Protein AF-A0A672RPD9-F1 (afdb_monomer)

Solvent-accessible surface area (backbone atoms only — not comparable to full-atom values): 5623 Å² total; per-residue (Å²): 106,84,72,79,86,67,83,80,57,73,66,56,64,76,76,47,81,77,93,73,76,77,94,67,88,69,100,59,100,73,86,86,85,87,83,88,74,77,94,79,90,84,86,86,83,89,80,71,88,59,84,94,68,87,78,90,87,85,91,82,88,86,64,98,59,89,72,72,76,120

Sequence (70 aa):
MKGNQQQLPKDFFLYNASTARCKSYVNMREVTERFCLKPGEYVIIPSTFDPHKESEFLLRVFSESRSTSE

Organism: Sinocyclocheilus grahami (NCBI:txid75366)

pLDDT: mean 89.77, std 11.99, range [47.59, 97.19]

Structure (mmCIF, N/CA/C/O backbone):
data_AF-A0A672RPD9-F1
#
_entry.id   AF-A0A672RPD9-F1
#
loop_
_atom_site.group_PDB
_atom_site.id
_atom_site.type_symbol
_atom_site.label_atom_id
_atom_site.label_alt_id
_atom_site.label_comp_id
_atom_site.label_asym_id
_atom_site.label_entity_id
_atom_site.label_seq_id
_atom_site.pdbx_PDB_ins_code
_atom_site.Cartn_x
_atom_site.Cartn_y
_atom_site.Cartn_z
_atom_site.occupancy
_atom_site.B_iso_or_equiv
_atom_site.auth_seq_id
_atom_site.auth_comp_id
_atom_site.auth_asym_id
_atom_site.auth_atom_id
_atom_site.pdbx_PDB_model_num
ATOM 1 N N . MET A 1 1 ? -21.363 3.032 3.006 1.00 47.59 1 MET A N 1
ATOM 2 C CA . MET A 1 1 ? -21.115 4.040 1.949 1.00 47.59 1 MET A CA 1
ATOM 3 C C . MET A 1 1 ? -20.436 3.282 0.830 1.00 47.59 1 MET A C 1
ATOM 5 O O . MET A 1 1 ? -19.421 2.658 1.101 1.00 47.59 1 MET A O 1
ATOM 9 N N . LYS A 1 2 ? -21.027 3.215 -0.369 1.00 49.72 2 LYS A N 1
ATOM 10 C CA . LYS A 1 2 ? -20.372 2.528 -1.489 1.00 49.72 2 LYS A CA 1
ATOM 11 C C . LYS A 1 2 ? -19.121 3.327 -1.836 1.00 49.72 2 LYS A C 1
ATOM 13 O O . LYS A 1 2 ? -19.255 4.488 -2.217 1.00 49.72 2 LYS A O 1
ATOM 18 N N . GLY A 1 3 ? -17.942 2.731 -1.657 1.00 57.59 3 GLY A N 1
ATOM 19 C CA . GLY A 1 3 ? -16.687 3.350 -2.069 1.00 57.59 3 GLY A CA 1
ATOM 20 C C . GLY A 1 3 ? -16.792 3.781 -3.529 1.00 57.59 3 GLY A C 1
ATOM 21 O O . GLY A 1 3 ? -17.387 3.075 -4.347 1.00 57.59 3 GLY A O 1
ATOM 22 N N . ASN A 1 4 ? -16.282 4.967 -3.846 1.00 65.06 4 ASN A N 1
ATOM 23 C CA . ASN A 1 4 ? -16.341 5.503 -5.198 1.00 65.06 4 ASN A CA 1
ATOM 24 C C . ASN A 1 4 ? -15.589 4.535 -6.135 1.00 65.06 4 ASN A C 1
ATOM 26 O O . ASN A 1 4 ? -14.369 4.433 -6.070 1.00 65.06 4 ASN A O 1
ATOM 30 N N . GLN A 1 5 ? -16.307 3.783 -6.977 1.00 65.19 5 GLN A N 1
ATOM 31 C CA . GLN A 1 5 ? -15.735 2.710 -7.815 1.00 65.19 5 GLN A CA 1
ATOM 32 C C . GLN A 1 5 ? -14.965 3.232 -9.042 1.00 65.19 5 GLN A C 1
ATOM 34 O O . GLN A 1 5 ? -14.669 2.480 -9.970 1.00 65.19 5 GLN A O 1
ATOM 39 N N . GLN A 1 6 ? -14.663 4.528 -9.085 1.00 82.38 6 GLN A N 1
ATOM 40 C CA . GLN A 1 6 ? -13.918 5.129 -10.181 1.00 82.38 6 GLN A CA 1
ATOM 41 C C . GLN A 1 6 ? -12.421 4.937 -9.954 1.00 82.38 6 GLN A C 1
ATOM 43 O O . GLN A 1 6 ? -11.894 5.238 -8.884 1.00 82.38 6 GLN A O 1
ATOM 48 N N . GLN A 1 7 ? -11.729 4.447 -10.982 1.00 89.19 7 GLN A N 1
ATOM 49 C CA . GLN A 1 7 ? -10.273 4.396 -10.973 1.00 89.19 7 GLN A CA 1
ATOM 50 C C . GLN A 1 7 ? -9.710 5.815 -10.887 1.00 89.19 7 GLN A C 1
ATOM 52 O O . GLN A 1 7 ? -10.116 6.707 -11.633 1.00 89.19 7 GLN A O 1
ATOM 57 N N . LEU A 1 8 ? -8.765 6.014 -9.972 1.00 92.44 8 LEU A N 1
ATOM 58 C CA . LEU A 1 8 ? -8.103 7.299 -9.799 1.00 92.44 8 LEU A CA 1
ATOM 59 C C . LEU A 1 8 ? -7.147 7.556 -10.978 1.00 92.44 8 LEU A C 1
ATOM 61 O O . LEU A 1 8 ? -6.368 6.666 -11.331 1.00 92.44 8 LEU A O 1
ATOM 65 N N . PRO A 1 9 ? -7.174 8.753 -11.592 1.00 94.88 9 PRO A N 1
ATOM 66 C CA . PRO A 1 9 ? -6.294 9.080 -12.709 1.00 94.88 9 PRO A CA 1
ATOM 67 C C . PRO A 1 9 ? -4.842 9.249 -12.246 1.00 94.88 9 PRO A C 1
ATOM 69 O O . PRO A 1 9 ? -4.572 9.530 -11.080 1.00 94.88 9 PRO A O 1
ATOM 72 N N . LYS A 1 10 ? -3.891 9.160 -13.183 1.00 95.00 10 LYS A N 1
ATOM 73 C CA . LYS A 1 10 ? -2.450 9.335 -12.914 1.00 95.00 10 LYS A CA 1
ATOM 74 C C . LYS A 1 10 ? -2.136 10.623 -12.142 1.00 95.00 10 LYS A C 1
ATOM 76 O O . LYS A 1 10 ? -1.351 10.584 -11.197 1.00 95.00 10 LYS A O 1
ATOM 81 N N . ASP A 1 11 ? -2.766 11.735 -12.516 1.00 97.00 11 ASP A N 1
ATOM 82 C CA . ASP A 1 11 ? -2.521 13.047 -11.908 1.00 97.00 11 ASP A CA 1
ATOM 83 C C . ASP A 1 11 ? -2.844 13.064 -10.411 1.00 97.00 11 ASP A C 1
ATOM 85 O O . ASP A 1 11 ? -2.155 13.732 -9.642 1.00 97.00 11 ASP A O 1
ATOM 89 N N . PHE A 1 12 ? -3.812 12.255 -9.961 1.00 95.44 12 PHE A N 1
ATOM 90 C CA . PHE A 1 12 ? -4.094 12.102 -8.536 1.00 95.44 12 PHE A CA 1
ATOM 91 C C . PHE A 1 12 ? -2.833 11.680 -7.769 1.00 95.44 12 PHE A C 1
ATOM 93 O O . PHE A 1 12 ? -2.499 12.289 -6.758 1.00 95.44 12 PHE A O 1
ATOM 100 N N . PHE A 1 13 ? -2.087 10.695 -8.272 1.00 95.00 13 PHE A N 1
ATOM 101 C CA . PHE A 1 13 ? -0.892 10.174 -7.600 1.00 95.00 13 PHE A CA 1
ATOM 102 C C . PHE A 1 13 ? 0.346 11.065 -7.763 1.00 95.00 13 PHE A C 1
ATOM 104 O O . PHE A 1 13 ? 1.267 10.971 -6.956 1.00 95.00 13 PHE A O 1
ATOM 111 N N . LEU A 1 14 ? 0.383 11.935 -8.778 1.00 96.44 14 LEU A N 1
ATOM 112 C CA . LEU A 1 14 ? 1.468 12.911 -8.950 1.00 96.44 14 LEU A CA 1
ATOM 113 C C . LEU A 1 14 ? 1.375 14.061 -7.943 1.00 96.44 14 LEU A C 1
ATOM 115 O O . LEU A 1 14 ? 2.404 14.577 -7.508 1.00 96.44 14 LEU A O 1
ATOM 119 N N . TYR A 1 15 ? 0.154 14.457 -7.578 1.00 97.19 15 TYR A N 1
ATOM 120 C CA . TYR A 1 15 ? -0.091 15.645 -6.756 1.00 97.19 15 TYR A CA 1
ATOM 121 C C . TYR A 1 15 ? -0.554 15.342 -5.324 1.00 97.19 15 TYR A C 1
ATOM 123 O O . TYR A 1 15 ? -0.664 16.267 -4.521 1.00 97.19 15 TYR A O 1
ATOM 131 N N . ASN A 1 16 ? -0.784 14.073 -4.968 1.00 95.62 16 ASN A N 1
ATOM 132 C CA . ASN A 1 16 ? -1.150 13.663 -3.611 1.00 95.62 16 ASN A CA 1
ATOM 133 C C . ASN A 1 16 ? -0.088 12.734 -3.015 1.00 95.62 16 ASN A C 1
ATOM 135 O O . ASN A 1 16 ? 0.192 11.659 -3.543 1.00 95.62 16 ASN A O 1
ATOM 139 N N . ALA A 1 17 ? 0.479 13.129 -1.875 1.00 96.31 17 ALA A N 1
ATOM 140 C CA . ALA A 1 17 ? 1.404 12.283 -1.130 1.00 96.31 17 ALA A CA 1
ATOM 141 C C . ALA A 1 17 ? 0.664 11.126 -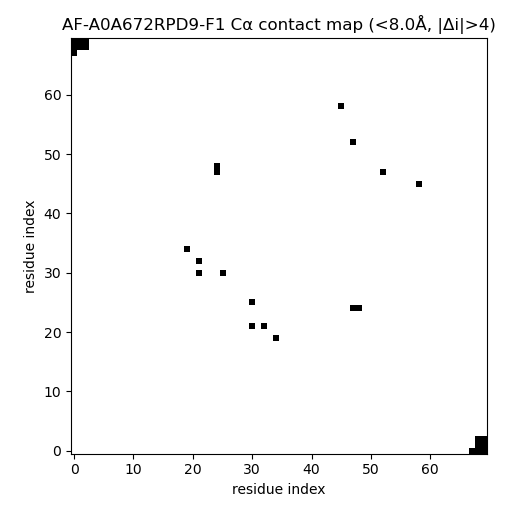0.438 1.00 96.31 17 ALA A C 1
ATOM 143 O O . ALA A 1 17 ? -0.457 11.282 0.048 1.00 96.31 17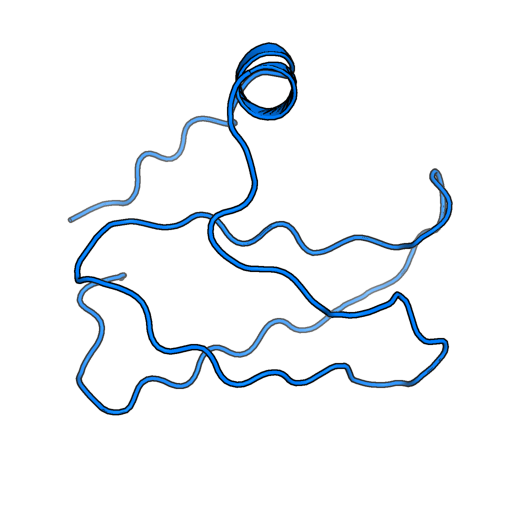 ALA A O 1
ATOM 144 N N . SER A 1 18 ? 1.323 9.970 -0.326 1.00 95.94 18 SER A N 1
ATOM 145 C CA . SER A 1 18 ? 0.798 8.836 0.439 1.00 95.94 18 SER A CA 1
ATOM 146 C C . SER A 1 18 ? 0.604 9.220 1.908 1.00 95.94 18 SER A C 1
ATOM 148 O O . SER A 1 18 ? 1.568 9.630 2.558 1.00 95.94 18 SER A O 1
ATOM 150 N N . THR A 1 19 ? -0.594 9.021 2.464 1.00 96.62 19 THR A N 1
ATOM 151 C CA . THR A 1 19 ? -0.831 9.222 3.906 1.00 96.62 19 THR A CA 1
ATOM 152 C C . THR A 1 19 ? -0.069 8.206 4.759 1.00 96.62 19 THR A C 1
ATOM 154 O O . THR A 1 19 ? 0.439 8.540 5.825 1.00 96.62 19 THR A O 1
ATOM 157 N N . ALA A 1 20 ? 0.031 6.968 4.278 1.00 96.38 20 ALA A N 1
ATOM 158 C CA . ALA A 1 20 ? 0.814 5.896 4.873 1.00 96.38 20 ALA A CA 1
ATOM 159 C C . ALA A 1 20 ? 1.329 4.963 3.774 1.00 96.38 20 ALA A C 1
ATOM 161 O O . ALA A 1 20 ? 0.723 4.857 2.706 1.00 96.38 20 ALA A O 1
ATOM 162 N N . ARG A 1 21 ? 2.462 4.305 4.029 1.00 95.12 21 ARG A N 1
ATOM 163 C CA . ARG A 1 21 ? 3.079 3.340 3.112 1.00 95.12 21 ARG A CA 1
ATOM 164 C C . ARG A 1 21 ? 3.997 2.383 3.862 1.00 95.12 21 ARG A C 1
ATOM 166 O O . ARG A 1 21 ? 4.483 2.712 4.944 1.00 95.12 21 ARG A O 1
ATOM 173 N N . CYS A 1 22 ? 4.294 1.242 3.247 1.00 93.88 22 CYS A N 1
ATOM 174 C CA . CYS A 1 22 ? 5.366 0.357 3.694 1.00 93.88 22 CYS A CA 1
ATOM 175 C C . CYS A 1 22 ? 6.709 1.109 3.713 1.00 93.88 22 CYS A C 1
ATOM 177 O O . CYS A 1 22 ? 6.976 1.948 2.840 1.00 93.88 22 CYS A O 1
ATOM 179 N N . LYS A 1 23 ? 7.565 0.809 4.699 1.00 89.88 23 LYS A N 1
ATOM 180 C CA . LYS A 1 23 ? 8.878 1.469 4.836 1.00 89.88 23 LYS A CA 1
ATOM 181 C C . LYS A 1 23 ? 9.768 1.207 3.619 1.00 89.88 23 LYS A C 1
ATOM 183 O O . LYS A 1 23 ? 10.344 2.152 3.079 1.00 89.88 23 LYS A O 1
ATOM 188 N N . SER A 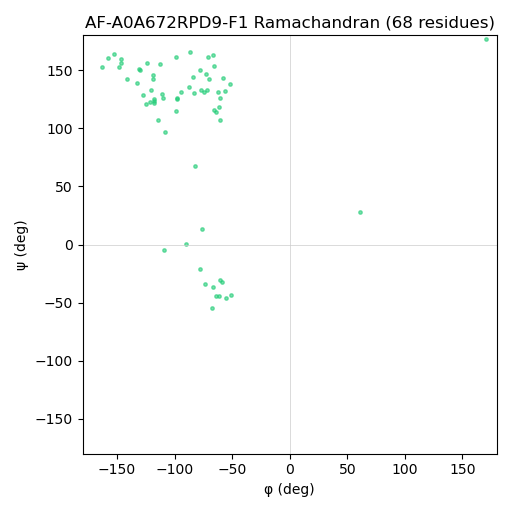1 24 ? 9.789 -0.047 3.169 1.00 92.25 24 SER A N 1
ATOM 189 C CA . SER A 1 24 ? 10.574 -0.527 2.031 1.00 92.25 24 SER A CA 1
ATOM 190 C C . SER A 1 24 ? 9.831 -1.634 1.285 1.00 92.25 24 SER A C 1
ATOM 192 O O . SER A 1 24 ? 9.015 -2.344 1.872 1.00 92.25 24 SER A O 1
ATOM 194 N N . TYR A 1 25 ? 10.166 -1.818 0.009 1.00 93.94 25 TYR A N 1
ATOM 195 C CA . TYR A 1 25 ? 9.864 -3.058 -0.702 1.00 93.94 25 TYR A CA 1
ATOM 196 C C . TYR A 1 25 ? 10.828 -4.144 -0.234 1.00 93.94 25 TYR A C 1
ATOM 198 O O . TYR A 1 25 ? 12.036 -3.919 -0.164 1.00 93.94 25 TYR A O 1
ATOM 206 N N . VAL A 1 26 ? 10.295 -5.313 0.102 1.00 93.25 26 VAL A N 1
ATOM 207 C CA . VAL A 1 26 ? 11.066 -6.446 0.619 1.00 93.25 26 VAL A CA 1
ATOM 208 C C . VAL A 1 26 ? 10.655 -7.710 -0.120 1.00 93.25 26 VAL A C 1
ATOM 210 O O . VAL A 1 26 ? 9.474 -7.928 -0.377 1.00 93.25 26 VAL A O 1
ATOM 213 N N . ASN A 1 27 ? 11.632 -8.548 -0.464 1.00 92.25 27 ASN A N 1
ATOM 214 C CA . ASN A 1 27 ? 11.388 -9.825 -1.131 1.00 92.25 27 ASN A CA 1
ATOM 215 C C . ASN A 1 27 ? 11.008 -10.896 -0.098 1.00 92.25 27 ASN A C 1
ATOM 217 O O . ASN A 1 27 ? 11.780 -11.806 0.202 1.00 92.25 27 ASN A O 1
ATOM 221 N N . MET A 1 28 ? 9.840 -10.722 0.514 1.00 94.00 28 MET A N 1
ATOM 222 C CA . MET A 1 28 ? 9.248 -11.662 1.460 1.00 94.00 28 MET A CA 1
ATOM 223 C C . MET A 1 28 ? 7.852 -12.050 0.984 1.00 94.00 28 MET A C 1
ATOM 225 O O . MET A 1 28 ? 7.200 -11.299 0.265 1.00 94.00 28 MET A O 1
ATOM 229 N N . ARG A 1 29 ? 7.377 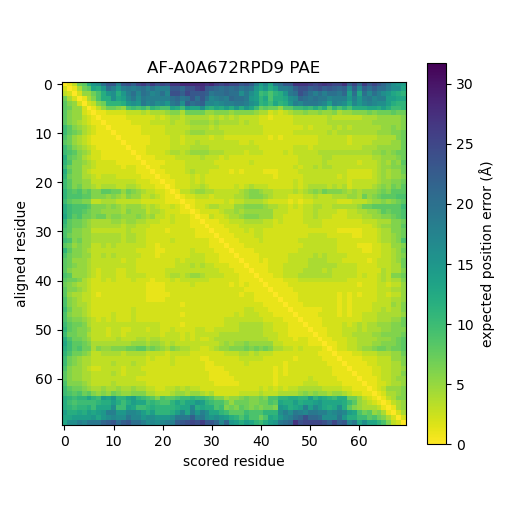-13.219 1.424 1.00 94.75 29 ARG A N 1
ATOM 230 C CA . ARG A 1 29 ? 6.040 -13.729 1.081 1.00 94.75 29 ARG A CA 1
ATOM 231 C C . ARG A 1 29 ? 4.906 -12.790 1.516 1.00 94.75 29 ARG A C 1
ATOM 233 O O . ARG A 1 29 ? 3.863 -12.764 0.877 1.00 94.75 29 ARG A O 1
ATOM 240 N N . GLU A 1 30 ? 5.094 -12.069 2.615 1.00 95.44 30 GLU A N 1
ATOM 241 C CA . GLU A 1 30 ? 4.110 -11.151 3.183 1.00 95.44 30 GLU A CA 1
ATOM 242 C C . GLU A 1 30 ? 4.817 -9.903 3.715 1.00 95.44 30 GLU A C 1
ATOM 244 O O . GLU A 1 30 ? 5.902 -9.990 4.294 1.00 95.44 30 GLU A O 1
AT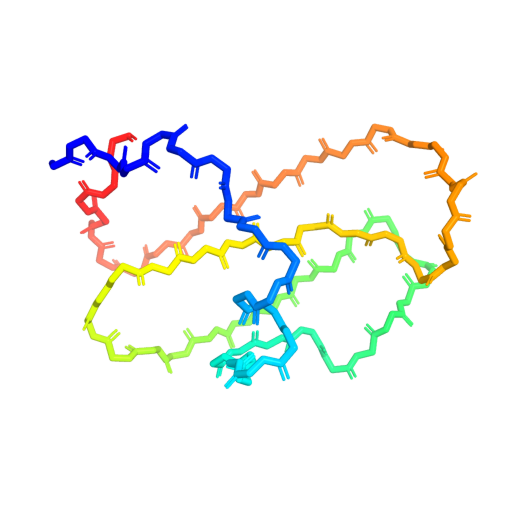OM 249 N N . VAL A 1 31 ? 4.173 -8.749 3.543 1.00 95.44 31 VAL A N 1
ATOM 250 C CA . VAL A 1 31 ? 4.550 -7.489 4.185 1.00 95.44 31 VAL A CA 1
ATOM 251 C C . VAL A 1 31 ? 3.360 -7.016 5.001 1.00 95.44 31 VAL A C 1
ATOM 253 O O . VAL A 1 31 ? 2.278 -6.819 4.454 1.00 95.44 31 VAL A O 1
ATOM 256 N N . THR A 1 32 ? 3.577 -6.824 6.300 1.00 95.38 32 THR A N 1
ATOM 257 C CA . THR A 1 32 ? 2.539 -6.396 7.238 1.00 95.38 32 THR A CA 1
ATOM 258 C C . THR A 1 32 ? 3.020 -5.183 8.009 1.00 95.38 32 THR A C 1
ATOM 260 O O 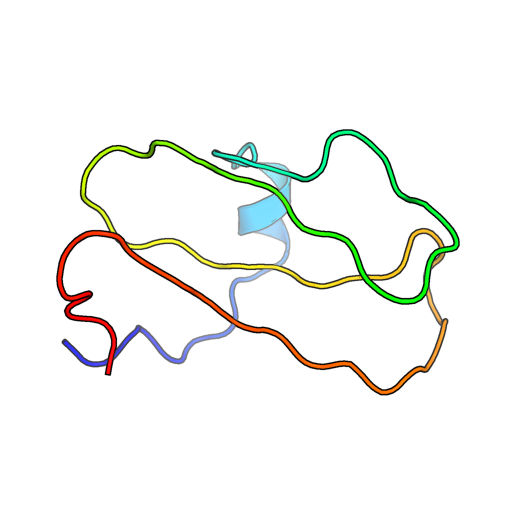. THR A 1 32 ? 4.102 -5.185 8.590 1.00 95.38 32 THR A O 1
ATOM 263 N N . GLU A 1 33 ? 2.189 -4.148 8.026 1.00 94.94 33 GLU A N 1
ATOM 264 C CA . GLU A 1 33 ? 2.440 -2.894 8.725 1.00 94.94 33 GLU A CA 1
ATOM 265 C C . GLU A 1 33 ? 1.214 -2.520 9.556 1.00 94.94 33 GLU A C 1
ATOM 267 O O . GLU A 1 33 ? 0.078 -2.866 9.219 1.00 94.94 33 GLU A O 1
ATOM 272 N N . ARG A 1 34 ? 1.447 -1.810 10.661 1.00 95.62 34 ARG A N 1
ATOM 273 C CA . ARG A 1 34 ? 0.385 -1.265 11.512 1.00 95.62 34 ARG A CA 1
ATOM 274 C C . ARG A 1 34 ? 0.375 0.246 11.377 1.00 95.62 34 ARG A C 1
ATOM 276 O O . ARG A 1 34 ? 1.392 0.895 11.611 1.00 95.62 34 ARG A O 1
ATOM 283 N N . PHE A 1 35 ? -0.786 0.798 11.052 1.00 95.19 35 PHE A N 1
ATOM 284 C CA . PHE A 1 35 ? -0.978 2.234 10.904 1.00 95.19 35 PHE A CA 1
ATOM 285 C C . PHE A 1 35 ? -2.013 2.743 11.904 1.00 95.19 35 PHE A C 1
ATOM 287 O O . PHE A 1 35 ? -2.986 2.058 12.204 1.00 95.19 35 PHE A O 1
ATOM 294 N N . CYS A 1 36 ? -1.806 3.968 12.382 1.00 94.88 36 CYS A N 1
ATOM 295 C CA . CYS A 1 36 ? -2.812 4.741 13.097 1.00 94.88 36 CYS A CA 1
ATOM 296 C C . CYS A 1 36 ? -3.140 5.957 12.231 1.00 94.88 36 CYS A C 1
ATOM 298 O O . CYS A 1 36 ? -2.302 6.843 12.054 1.00 94.88 36 CYS A O 1
ATOM 300 N N . LEU A 1 37 ? -4.323 5.949 11.625 1.00 94.00 37 LEU A N 1
ATOM 301 C CA . LEU A 1 37 ? -4.788 6.992 10.717 1.00 94.00 37 LEU A CA 1
ATOM 302 C C . LEU A 1 37 ? -5.950 7.746 11.353 1.00 94.00 37 LEU A C 1
ATOM 304 O O . LEU A 1 37 ? -6.670 7.216 12.200 1.00 94.00 37 LEU A O 1
ATOM 308 N N . LYS A 1 38 ? -6.145 8.993 10.925 1.00 94.50 38 LYS A N 1
ATOM 309 C CA . LYS A 1 38 ? -7.363 9.727 11.275 1.00 94.50 38 LYS A CA 1
ATOM 310 C C . LYS A 1 38 ? -8.570 9.041 10.608 1.00 94.50 38 LYS A C 1
ATOM 312 O O . LYS A 1 38 ? -8.395 8.403 9.574 1.00 94.50 38 LYS A O 1
ATOM 317 N N . PRO A 1 39 ? -9.789 9.161 11.156 1.00 91.88 39 PRO A N 1
ATOM 318 C CA . PRO A 1 39 ? -10.981 8.669 10.473 1.00 91.88 39 PRO A CA 1
ATOM 319 C C . PRO A 1 39 ? -11.116 9.295 9.078 1.00 91.88 39 PRO A C 1
ATOM 321 O O . PRO A 1 39 ? -10.994 10.513 8.935 1.00 91.88 39 PRO A O 1
ATOM 324 N N . GLY A 1 40 ? -11.362 8.471 8.062 1.00 90.38 40 GLY A N 1
ATOM 325 C CA . GLY A 1 40 ? -11.469 8.909 6.674 1.00 90.38 40 GLY A CA 1
ATOM 326 C C . GLY A 1 40 ? -11.533 7.738 5.698 1.00 90.38 40 GLY A C 1
ATOM 327 O O . GLY A 1 40 ? -11.432 6.577 6.096 1.00 90.38 40 GLY A O 1
ATOM 328 N N . GLU A 1 41 ? -11.699 8.057 4.417 1.00 89.81 41 GLU A N 1
ATOM 329 C CA . GLU A 1 41 ? -11.636 7.086 3.325 1.00 89.81 41 GLU A CA 1
ATOM 330 C C . GLU A 1 41 ? -10.224 7.057 2.738 1.00 89.81 41 GLU A C 1
ATOM 332 O O . GLU A 1 41 ? -9.633 8.095 2.437 1.00 89.81 41 GLU A O 1
ATOM 337 N N . TYR A 1 42 ? -9.683 5.852 2.580 1.00 91.50 42 TYR A N 1
ATOM 338 C CA . TYR A 1 42 ? -8.326 5.627 2.098 1.00 91.50 42 TYR A CA 1
ATOM 339 C C . TYR A 1 42 ? -8.326 4.608 0.964 1.00 91.50 42 TYR A C 1
ATOM 341 O O . TYR A 1 42 ? -9.145 3.690 0.938 1.00 91.50 42 TYR A O 1
ATOM 349 N N . VAL A 1 43 ? -7.361 4.744 0.055 1.00 92.62 43 VAL A N 1
ATOM 350 C CA . VAL A 1 43 ? -7.110 3.786 -1.025 1.00 92.62 43 VAL A CA 1
ATOM 351 C C . VAL A 1 43 ? -5.784 3.081 -0.761 1.00 92.62 43 VAL A C 1
ATOM 353 O O . VAL A 1 43 ? -4.769 3.730 -0.512 1.00 92.62 43 VAL A O 1
ATOM 356 N N . ILE A 1 44 ? -5.794 1.749 -0.820 1.00 93.94 44 ILE A N 1
ATOM 357 C CA . ILE A 1 44 ? -4.593 0.916 -0.703 1.00 93.94 44 ILE A CA 1
ATOM 358 C C . ILE A 1 44 ? -4.136 0.548 -2.115 1.00 93.94 44 ILE A C 1
ATOM 360 O O . ILE A 1 44 ? -4.912 -0.016 -2.882 1.00 93.94 44 ILE A O 1
ATOM 364 N N . ILE A 1 45 ? -2.877 0.844 -2.444 1.00 94.94 45 ILE A N 1
ATOM 365 C CA . ILE A 1 45 ? -2.256 0.482 -3.724 1.00 94.94 45 ILE A CA 1
ATOM 366 C C . ILE A 1 45 ? -1.228 -0.634 -3.472 1.00 94.94 45 ILE A C 1
ATOM 368 O O . ILE A 1 45 ? -0.113 -0.335 -3.040 1.00 94.94 45 ILE A O 1
ATOM 372 N N . PRO A 1 46 ? -1.579 -1.918 -3.678 1.00 95.50 46 PRO A N 1
ATOM 373 C CA . PRO A 1 46 ? -0.609 -3.008 -3.665 1.00 95.50 46 PRO A CA 1
ATOM 374 C C . PRO A 1 46 ? 0.180 -3.027 -4.982 1.00 95.50 46 PRO A C 1
ATOM 376 O O . PRO A 1 46 ? -0.401 -2.955 -6.064 1.00 95.50 46 PRO A O 1
ATOM 379 N N . SER A 1 47 ? 1.505 -3.139 -4.902 1.00 95.81 47 SER A N 1
ATOM 380 C CA . SER A 1 47 ? 2.383 -3.173 -6.077 1.00 95.81 47 SER A CA 1
ATOM 381 C C . SER A 1 47 ? 3.673 -3.941 -5.804 1.00 95.81 47 SER A C 1
ATOM 383 O O . SER A 1 47 ? 4.041 -4.193 -4.656 1.00 95.81 47 SER A O 1
ATOM 385 N N . THR A 1 48 ? 4.373 -4.303 -6.875 1.00 96.44 48 THR A N 1
ATOM 386 C CA . THR A 1 48 ? 5.776 -4.733 -6.855 1.00 96.44 48 THR A CA 1
ATOM 387 C C . THR A 1 48 ? 6.706 -3.525 -6.953 1.00 96.44 48 THR A C 1
ATOM 389 O O . THR A 1 48 ? 6.269 -2.424 -7.284 1.00 96.44 48 THR A O 1
ATOM 392 N N . PHE A 1 49 ? 7.993 -3.721 -6.647 1.00 95.56 49 PHE A N 1
ATOM 393 C CA . PHE A 1 49 ? 8.990 -2.655 -6.777 1.00 95.56 49 PHE A CA 1
ATOM 394 C C . PHE A 1 49 ? 9.210 -2.279 -8.245 1.00 95.56 49 PHE A C 1
ATOM 396 O O . PHE A 1 49 ? 9.051 -1.123 -8.625 1.00 95.56 49 PHE A O 1
ATOM 403 N N . ASP A 1 50 ? 9.531 -3.279 -9.068 1.00 97.00 50 ASP A N 1
ATOM 404 C CA . ASP A 1 50 ? 9.689 -3.094 -10.504 1.00 97.00 50 ASP A CA 1
ATOM 405 C C . ASP A 1 50 ? 8.33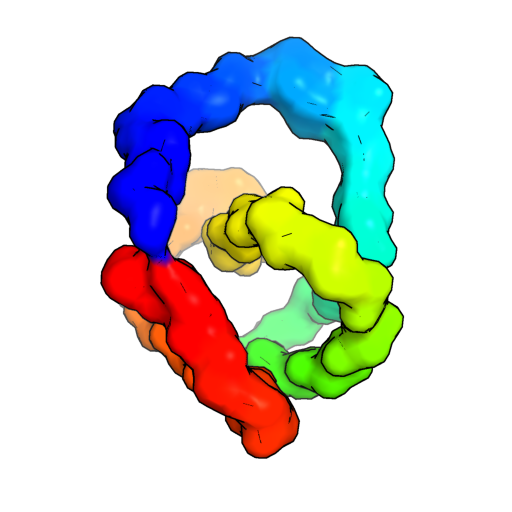4 -3.174 -11.214 1.00 97.00 50 ASP A C 1
ATOM 407 O O . ASP A 1 50 ? 7.486 -3.998 -10.837 1.00 97.00 50 ASP A O 1
ATOM 411 N N . PRO A 1 51 ? 8.131 -2.378 -12.276 1.00 96.44 51 PRO A N 1
ATOM 412 C CA . PRO A 1 51 ? 6.971 -2.521 -13.140 1.00 96.44 51 PRO A CA 1
ATOM 413 C C . PRO A 1 51 ? 7.015 -3.850 -13.911 1.00 96.44 51 PRO A C 1
ATOM 415 O O . PRO A 1 51 ? 8.063 -4.483 -14.048 1.00 96.44 51 PRO A O 1
ATOM 418 N N . HIS A 1 52 ? 5.866 -4.251 -14.461 1.00 96.88 52 HIS A N 1
ATOM 419 C CA . HIS A 1 52 ? 5.727 -5.445 -15.312 1.00 96.88 52 HIS A CA 1
ATOM 420 C C . HIS A 1 52 ? 6.100 -6.769 -14.622 1.00 96.88 52 HIS A C 1
ATOM 422 O O . HIS A 1 52 ? 6.526 -7.723 -15.273 1.00 96.88 52 HIS A O 1
ATOM 428 N N . LYS A 1 53 ? 5.948 -6.838 -13.296 1.00 96.44 53 LYS A N 1
ATOM 429 C CA . LYS A 1 53 ? 6.045 -8.085 -12.535 1.00 96.44 53 LYS A CA 1
ATOM 430 C C . LYS A 1 53 ? 4.646 -8.613 -12.259 1.00 96.44 53 LYS A C 1
ATOM 432 O O . LYS A 1 53 ? 3.869 -7.984 -11.548 1.00 96.44 53 LYS A O 1
ATOM 437 N N . GLU A 1 54 ? 4.341 -9.768 -12.831 1.00 95.44 54 GLU A N 1
ATOM 438 C CA . GLU A 1 54 ? 3.077 -10.461 -12.603 1.00 95.44 54 GLU A CA 1
ATOM 439 C C . GLU A 1 54 ? 3.185 -11.371 -11.380 1.00 95.44 54 GLU A C 1
ATOM 441 O O . GLU A 1 54 ? 4.179 -12.075 -11.196 1.00 95.44 54 GLU A O 1
ATOM 446 N N . SER A 1 55 ? 2.165 -11.331 -10.527 1.00 92.06 55 SER A N 1
ATOM 447 C CA . SER A 1 55 ? 2.023 -12.214 -9.374 1.00 92.06 55 SER A CA 1
ATOM 448 C C . SER A 1 55 ? 0.585 -12.177 -8.881 1.00 92.06 55 SER A C 1
ATOM 450 O O . SER A 1 55 ? -0.098 -11.157 -8.980 1.00 92.06 55 SER A O 1
ATOM 452 N N . GLU A 1 56 ? 0.155 -13.267 -8.264 1.00 96.81 56 GLU A N 1
ATOM 453 C CA . GLU A 1 56 ? -1.034 -13.271 -7.421 1.00 96.81 56 GLU A CA 1
ATOM 454 C C . GLU A 1 56 ? -0.699 -12.667 -6.052 1.00 96.81 56 GLU A C 1
ATOM 456 O O . GLU A 1 56 ? 0.442 -12.747 -5.583 1.00 96.81 56 GLU A O 1
ATOM 461 N N . PHE A 1 57 ? -1.685 -12.048 -5.404 1.00 96.75 57 PHE A N 1
ATOM 462 C CA . PHE A 1 57 ? -1.530 -11.498 -4.061 1.00 96.75 57 PHE A CA 1
ATOM 463 C C . PHE A 1 57 ? -2.829 -11.602 -3.262 1.00 96.75 57 PHE A C 1
ATOM 465 O O . PHE A 1 57 ? -3.922 -11.711 -3.815 1.00 96.75 57 PHE A O 1
ATOM 472 N N . LEU A 1 58 ? -2.696 -11.529 -1.938 1.00 97.06 58 LEU A N 1
ATOM 473 C CA . LEU A 1 58 ? -3.812 -11.450 -1.004 1.00 97.06 58 LEU A CA 1
ATOM 474 C C . LEU A 1 58 ? -3.639 -10.210 -0.128 1.00 97.06 58 LEU A C 1
ATOM 476 O O . LEU A 1 58 ? -2.651 -10.094 0.597 1.00 97.06 58 LEU A O 1
ATOM 480 N N . LEU A 1 59 ? -4.620 -9.309 -0.159 1.00 95.81 59 LEU A N 1
ATOM 481 C CA . LEU A 1 59 ? -4.690 -8.168 0.750 1.00 95.81 59 LEU A CA 1
ATOM 482 C C . LEU A 1 59 ? -5.631 -8.499 1.913 1.00 95.81 59 LEU A C 1
ATOM 484 O O . LEU A 1 59 ? -6.782 -8.872 1.700 1.00 95.81 59 LEU A O 1
ATOM 488 N N . ARG A 1 60 ? -5.148 -8.345 3.149 1.00 95.81 60 ARG A N 1
ATOM 489 C CA . ARG A 1 60 ? -5.954 -8.488 4.369 1.00 95.81 60 ARG A CA 1
ATOM 490 C C . ARG A 1 60 ? -5.915 -7.185 5.149 1.00 95.81 60 ARG A C 1
ATOM 492 O O . ARG A 1 60 ? -4.840 -6.633 5.364 1.00 95.81 60 ARG A O 1
ATOM 499 N N . VAL A 1 61 ? -7.079 -6.726 5.594 1.00 94.12 61 VAL A N 1
ATOM 500 C CA . VAL A 1 61 ? -7.217 -5.520 6.412 1.00 94.12 61 VAL A CA 1
ATOM 501 C C . VAL A 1 61 ? -7.806 -5.920 7.756 1.00 94.12 61 VAL A C 1
ATOM 503 O O . VAL A 1 61 ? -8.874 -6.523 7.818 1.00 94.12 61 VAL A O 1
ATOM 506 N N . PHE A 1 62 ? -7.094 -5.581 8.827 1.00 94.00 62 PHE A N 1
ATOM 507 C CA . PHE A 1 62 ? -7.545 -5.767 10.201 1.00 94.00 62 PHE A CA 1
ATOM 508 C C . PHE A 1 62 ? -7.649 -4.393 10.856 1.00 94.00 62 PHE A C 1
ATOM 510 O O . PHE A 1 62 ? -6.675 -3.640 10.865 1.00 94.00 62 PHE A O 1
ATOM 517 N N . SER A 1 63 ? -8.818 -4.066 11.398 1.00 93.12 63 SER A N 1
ATOM 518 C CA . SER A 1 63 ? -9.066 -2.822 12.123 1.00 93.12 63 SER A CA 1
ATOM 519 C C . SER A 1 63 ? -9.462 -3.127 13.566 1.00 93.12 63 SER A C 1
ATOM 521 O O . SER A 1 63 ? -10.144 -4.114 13.832 1.00 93.12 63 SER A O 1
ATOM 523 N N . GLU A 1 64 ? -9.008 -2.295 14.505 1.00 92.56 64 GLU A N 1
ATOM 524 C CA . GLU A 1 64 ? -9.364 -2.426 15.926 1.00 92.56 64 GLU A CA 1
ATOM 525 C C . GLU A 1 64 ? -10.867 -2.212 16.141 1.00 92.56 64 GLU A C 1
ATOM 527 O O . GLU A 1 64 ? -11.530 -2.980 16.834 1.00 92.56 64 GLU A O 1
ATOM 532 N N . SER A 1 65 ? -11.414 -1.182 15.499 1.00 85.88 65 SER A N 1
ATOM 533 C CA . SER A 1 65 ? -12.842 -0.899 15.450 1.00 85.88 65 SER A CA 1
ATOM 534 C C . SER A 1 65 ? -13.447 -1.396 14.140 1.00 85.88 65 SER A C 1
ATOM 536 O O . SER A 1 65 ? -12.750 -1.632 13.152 1.00 85.88 65 SER A O 1
ATOM 538 N N . ARG A 1 66 ? -14.772 -1.559 14.111 1.00 79.25 66 ARG A N 1
ATOM 539 C CA . ARG A 1 66 ? -15.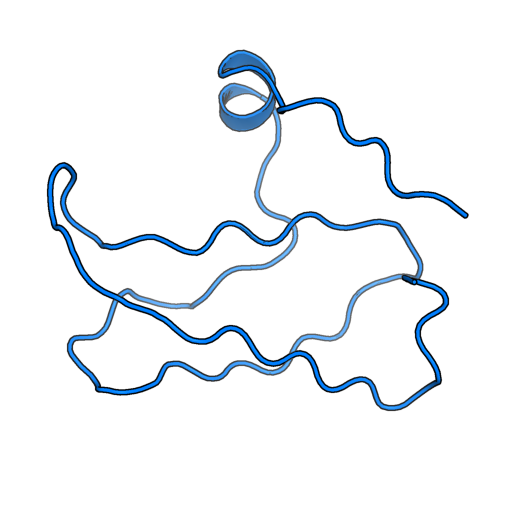485 -1.938 12.889 1.00 79.25 66 ARG A CA 1
ATOM 540 C C . ARG A 1 66 ? -15.276 -0.866 11.815 1.00 79.25 66 ARG A C 1
ATOM 542 O O . ARG A 1 66 ? -15.709 0.270 11.994 1.00 79.25 66 ARG A O 1
ATOM 549 N N . SER A 1 67 ? -14.663 -1.247 10.696 1.00 77.50 67 SER A N 1
ATOM 550 C CA . SER A 1 67 ? -14.658 -0.411 9.497 1.00 77.50 67 SER A CA 1
ATOM 551 C C . SER A 1 67 ? -16.060 -0.368 8.881 1.00 77.50 67 SER A C 1
ATOM 553 O O . SER A 1 67 ? -16.782 -1.368 8.892 1.00 77.50 67 SER A O 1
ATOM 555 N N . THR A 1 68 ? -16.454 0.793 8.360 1.00 72.38 68 THR A N 1
ATOM 556 C CA . THR A 1 68 ? -17.708 0.990 7.611 1.00 72.38 68 THR A CA 1
ATOM 557 C C . THR A 1 68 ? -17.543 0.758 6.110 1.00 72.38 68 THR A C 1
ATOM 559 O O . THR A 1 68 ? -18.513 0.913 5.364 1.00 72.38 68 THR A O 1
ATOM 562 N N . SER A 1 69 ? -16.329 0.414 5.668 1.00 63.78 69 SER A N 1
ATOM 563 C CA . SER A 1 69 ? -16.071 -0.072 4.315 1.00 63.78 69 SER A CA 1
ATOM 564 C C . SER A 1 69 ? -16.805 -1.405 4.133 1.00 63.78 69 SER A C 1
ATOM 566 O O . SER A 1 69 ? -16.501 -2.363 4.841 1.00 63.78 69 SER A O 1
ATOM 568 N N . GLU A 1 70 ? -17.800 -1.429 3.244 1.00 50.50 70 GLU A N 1
ATOM 569 C CA . GLU A 1 70 ? -18.440 -2.660 2.747 1.00 50.50 70 GLU A CA 1
ATOM 570 C C . GLU A 1 70 ? -17.600 -3.299 1.642 1.00 50.50 70 GLU A C 1
ATOM 572 O O . GLU A 1 70 ? -17.087 -2.538 0.786 1.00 50.50 70 GLU A O 1
#

Foldseek 3Di:
DAPPPDDDDPVCPVPDDDPDDQPDQDPDPDDDDDDDDDDDDDDDDDDHPDPPDDDDDDDDDDDPDDDPHD

InterPro domains:
  IPR022682 Peptidase C2, calpain, large subunit, domain III [PF01067] (3-62)
  IPR022683 Peptidase C2, calpain, domain III [SM00720] (2-70)
  IPR022684 Peptidase C2, calpain family [PTHR10183] (4-70)
  IPR036213 Calpain large subunit, domain III superfamily [SSF49758] (5-67)

Mean predicted aligned error: 4.99 Å

Secondary structure (DSSP, 8-state):
-----SPPPHHHHHHS--SS--SS---SS---------SS--------SSTT-----------SSPP---

Radius of gyration: 13.89 Å; C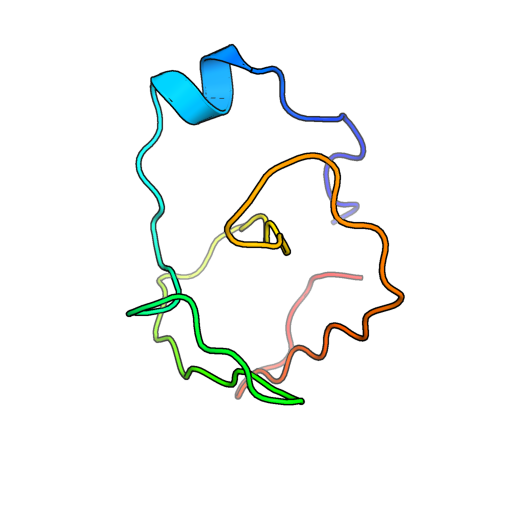α contacts (8 Å, |Δi|>4): 15; chains: 1; bounding box: 32×29×31 Å